Protein AF-A0A7C4C4J5-F1 (afdb_monomer_lite)

pLDDT: mean 82.48, std 12.91, range [43.03, 94.88]

Seco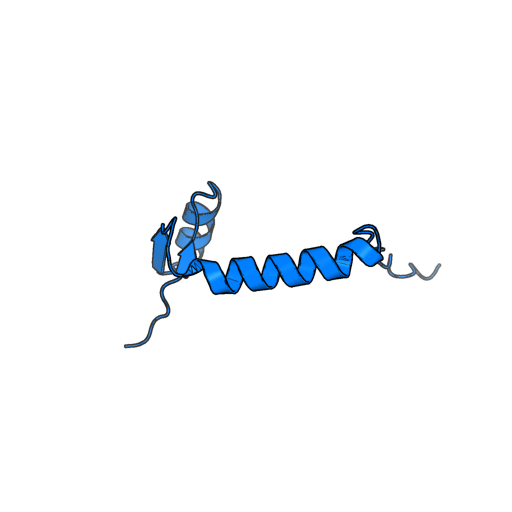ndary structure (DSSP, 8-state):
--PPPEEE-S-TTHHHHHHHTT--EEE--SSTTHHHHHHHHHHHHHHHTTTT-----------

Structure (mmCIF, N/CA/C/O backbone):
data_AF-A0A7C4C4J5-F1
#
_entry.id   AF-A0A7C4C4J5-F1
#
loop_
_atom_site.group_PDB
_atom_site.id
_atom_site.type_symbol
_atom_site.label_atom_id
_atom_site.label_alt_id
_atom_site.label_comp_id
_atom_site.label_asym_id
_atom_site.label_entity_id
_atom_site.label_seq_id
_atom_site.pdbx_PDB_ins_code
_atom_site.Cartn_x
_atom_site.Cartn_y
_atom_site.Cartn_z
_atom_site.occupancy
_atom_site.B_iso_or_equiv
_atom_site.auth_seq_id
_atom_site.auth_comp_id
_atom_site.auth_asym_id
_atom_site.auth_atom_id
_atom_site.pdbx_PDB_model_num
ATOM 1 N N . MET A 1 1 ? -24.234 6.117 10.613 1.00 49.38 1 MET A N 1
ATOM 2 C CA . MET A 1 1 ? -23.938 4.669 10.501 1.00 49.38 1 MET A CA 1
ATOM 3 C C . MET A 1 1 ? -23.541 4.421 9.047 1.00 49.38 1 MET A C 1
ATOM 5 O O . MET A 1 1 ? -24.183 5.036 8.211 1.00 49.38 1 MET A O 1
ATOM 9 N N . ASN A 1 2 ? -22.477 3.653 8.764 1.00 74.31 2 ASN A N 1
ATOM 10 C CA . ASN A 1 2 ? -21.715 3.550 7.486 1.00 74.31 2 ASN A CA 1
ATOM 11 C C . ASN A 1 2 ? -20.348 4.259 7.483 1.00 74.31 2 ASN A C 1
ATOM 13 O O . ASN A 1 2 ? -20.007 4.951 6.526 1.00 74.31 2 ASN A O 1
ATOM 17 N N . LYS A 1 3 ? -19.539 4.088 8.535 1.00 76.94 3 LYS A N 1
ATOM 18 C CA . LYS A 1 3 ? -18.104 4.373 8.404 1.00 76.94 3 LYS A CA 1
ATOM 19 C C . LYS A 1 3 ? -17.420 3.146 7.788 1.00 76.94 3 LYS A C 1
ATOM 21 O O . LYS A 1 3 ? -17.651 2.043 8.281 1.00 76.94 3 LYS A O 1
ATOM 26 N N . PRO A 1 4 ? -16.651 3.301 6.699 1.00 84.25 4 PRO A N 1
ATOM 27 C CA . PRO A 1 4 ? -15.920 2.187 6.115 1.00 84.25 4 PRO A CA 1
ATOM 28 C C . PRO A 1 4 ? -14.795 1.752 7.059 1.00 84.25 4 PRO A C 1
ATOM 30 O O . PRO A 1 4 ? -14.073 2.592 7.590 1.00 84.25 4 PRO A O 1
ATOM 33 N N . ILE A 1 5 ? -14.637 0.441 7.236 1.00 89.31 5 ILE A N 1
ATOM 34 C CA . ILE A 1 5 ? -13.508 -0.148 7.961 1.00 89.31 5 ILE A CA 1
ATOM 35 C C . ILE A 1 5 ? -12.394 -0.422 6.956 1.00 89.31 5 ILE A C 1
ATOM 37 O O . ILE A 1 5 ? -12.622 -1.056 5.922 1.00 89.31 5 ILE A O 1
ATOM 41 N N . ILE A 1 6 ? -11.184 0.040 7.259 1.00 89.62 6 ILE A N 1
ATOM 42 C CA . ILE A 1 6 ? -10.017 -0.191 6.410 1.00 89.62 6 ILE A CA 1
ATOM 43 C C . ILE A 1 6 ? -9.402 -1.545 6.759 1.00 89.62 6 ILE A C 1
ATOM 45 O O . ILE A 1 6 ? -9.059 -1.821 7.906 1.00 89.62 6 ILE A O 1
ATOM 49 N N . LEU A 1 7 ? -9.241 -2.401 5.757 1.00 88.94 7 LEU A N 1
ATOM 50 C CA . LEU A 1 7 ? -8.586 -3.696 5.915 1.00 88.94 7 LEU A CA 1
ATOM 51 C C . LEU A 1 7 ? -7.117 -3.564 5.526 1.00 88.94 7 LEU A C 1
ATOM 53 O O . LEU A 1 7 ? -6.814 -3.173 4.398 1.00 88.94 7 LEU A O 1
ATOM 57 N N . VAL A 1 8 ? -6.215 -3.893 6.450 1.00 87.9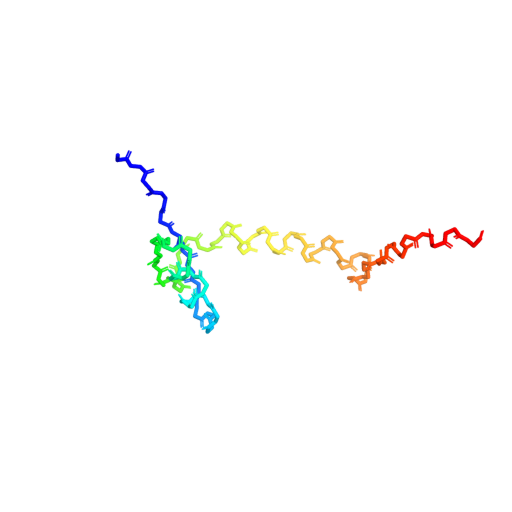4 8 VAL A N 1
ATOM 58 C CA . VAL A 1 8 ? -4.765 -3.784 6.232 1.00 87.94 8 VAL A CA 1
ATOM 59 C C . VAL A 1 8 ? -4.020 -5.066 6.585 1.00 87.94 8 VAL A C 1
ATOM 61 O O . VAL A 1 8 ? -4.422 -5.837 7.457 1.00 87.94 8 VAL A O 1
ATOM 64 N N . ASP A 1 9 ? -2.894 -5.273 5.907 1.00 84.31 9 ASP A N 1
ATOM 65 C CA . ASP A 1 9 ? -1.947 -6.352 6.199 1.00 84.31 9 ASP A CA 1
ATOM 66 C C . ASP A 1 9 ? -0.974 -5.956 7.340 1.00 84.31 9 ASP A C 1
ATOM 68 O O . ASP A 1 9 ? -1.118 -4.890 7.938 1.00 84.31 9 ASP A O 1
ATOM 72 N N . LYS A 1 10 ? 0.023 -6.791 7.668 1.00 83.75 10 LYS A N 1
ATOM 73 C CA . LYS A 1 10 ? 1.024 -6.593 8.743 1.00 83.75 10 LYS A CA 1
ATOM 74 C C . LYS A 1 10 ? 2.067 -5.509 8.447 1.00 83.75 10 LYS A C 1
ATOM 76 O O . LYS A 1 10 ? 3.127 -5.500 9.068 1.00 83.75 10 LYS A O 1
ATOM 81 N N . GLY A 1 11 ? 1.812 -4.614 7.493 1.00 86.56 11 GLY A N 1
ATOM 82 C CA . GLY A 1 11 ? 2.741 -3.532 7.172 1.00 86.56 11 GLY A CA 1
ATOM 83 C C . GLY A 1 11 ? 2.991 -2.665 8.415 1.00 86.56 11 GLY A C 1
ATOM 84 O O . GLY A 1 11 ? 2.026 -2.130 8.964 1.00 86.56 11 GLY A O 1
ATOM 85 N N . PRO A 1 12 ? 4.246 -2.506 8.873 1.00 90.38 12 PRO A N 1
ATOM 86 C CA . PRO A 1 12 ? 4.548 -1.852 10.149 1.00 90.38 12 PRO A CA 1
ATOM 87 C C . PRO A 1 12 ? 4.173 -0.364 10.173 1.00 90.38 12 PRO A C 1
ATOM 89 O O . PRO A 1 12 ? 3.967 0.198 11.240 1.00 90.38 12 PRO A O 1
ATOM 92 N N . TRP A 1 13 ? 4.036 0.261 9.003 1.00 91.94 13 TRP A N 1
ATOM 93 C CA . TRP A 1 13 ? 3.658 1.668 8.848 1.00 91.94 13 TRP A CA 1
ATOM 94 C C . TRP A 1 13 ? 2.145 1.929 8.923 1.00 91.94 13 TRP A C 1
ATOM 96 O O . TRP A 1 13 ? 1.734 3.074 9.099 1.00 91.94 13 TRP A O 1
ATOM 106 N N . TYR A 1 14 ? 1.291 0.909 8.760 1.00 90.25 14 TYR A N 1
ATOM 107 C CA . TYR A 1 14 ? -0.161 1.122 8.719 1.00 90.25 14 TYR A CA 1
ATOM 108 C C . TYR A 1 14 ? -0.739 1.670 10.030 1.00 90.25 14 TYR A C 1
ATOM 110 O O . TYR A 1 14 ? -1.515 2.622 9.949 1.00 90.25 14 TYR A O 1
ATOM 118 N N . PRO A 1 15 ? -0.394 1.136 11.220 1.00 91.12 15 PRO A N 1
ATOM 119 C CA . PRO A 1 15 ? -0.998 1.597 12.468 1.00 91.12 15 PRO A CA 1
ATOM 120 C C . PRO A 1 15 ? -0.761 3.087 12.731 1.00 91.12 15 PRO A C 1
ATOM 122 O O . PRO A 1 15 ? -1.706 3.800 13.048 1.00 91.12 15 PRO A O 1
ATOM 125 N N . GLU A 1 16 ? 0.471 3.563 12.536 1.00 92.56 16 GLU A N 1
ATOM 126 C CA . GLU A 1 16 ? 0.841 4.963 12.773 1.00 92.56 16 GLU A CA 1
ATOM 127 C C . GLU A 1 16 ? 0.066 5.916 11.850 1.00 92.56 16 GLU A C 1
ATOM 129 O O . GLU A 1 16 ? -0.564 6.867 12.314 1.00 92.56 16 GLU A O 1
ATOM 134 N N . ALA A 1 17 ? 0.032 5.625 10.546 1.00 93.31 17 ALA A N 1
ATOM 135 C CA . ALA A 1 17 ? -0.665 6.462 9.572 1.00 93.31 17 ALA A CA 1
ATOM 136 C C . ALA A 1 17 ? -2.188 6.480 9.789 1.00 93.31 17 ALA A C 1
ATOM 138 O O . ALA A 1 17 ? -2.826 7.527 9.681 1.00 93.31 17 ALA A O 1
ATOM 139 N N . LEU A 1 18 ? -2.788 5.328 10.099 1.00 93.19 18 LEU A N 1
ATOM 140 C CA . LEU A 1 18 ? -4.236 5.214 10.292 1.00 93.19 18 LEU A CA 1
ATOM 141 C C . LEU A 1 18 ? -4.686 5.867 11.598 1.00 93.19 18 LEU A C 1
ATOM 143 O O . LEU A 1 18 ? -5.733 6.515 11.623 1.00 93.19 18 LEU A O 1
ATOM 147 N N . GLN A 1 19 ? -3.867 5.763 12.646 1.00 92.75 19 GLN A N 1
ATOM 148 C CA . GLN A 1 19 ? -4.095 6.460 13.905 1.00 92.75 19 GLN 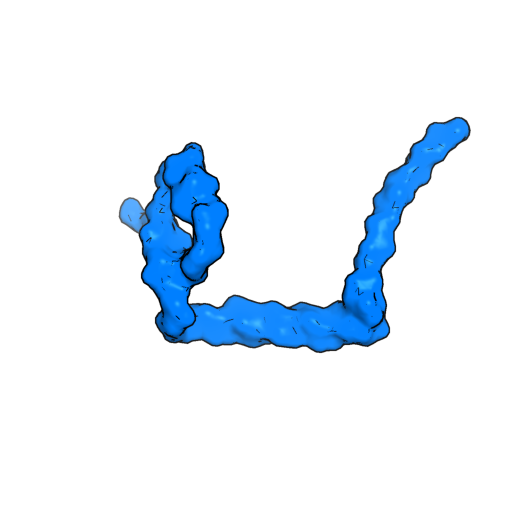A CA 1
ATOM 149 C C . GLN A 1 19 ? -4.004 7.978 13.727 1.00 92.75 19 GLN A C 1
ATOM 151 O O . GLN A 1 19 ? -4.896 8.688 14.188 1.00 92.75 19 GLN A O 1
ATOM 156 N N . ALA A 1 20 ? -2.989 8.475 13.009 1.00 94.88 20 ALA A N 1
ATOM 157 C CA . ALA A 1 20 ? -2.842 9.901 12.711 1.00 94.88 20 ALA A CA 1
ATOM 158 C C . ALA A 1 20 ? -4.040 10.474 11.930 1.00 94.88 20 ALA A C 1
ATOM 160 O O . ALA A 1 20 ? -4.391 11.640 12.092 1.00 94.88 20 ALA A O 1
ATOM 161 N N . LEU A 1 21 ? -4.694 9.646 11.109 1.00 91.81 21 LEU A N 1
ATOM 162 C CA . LEU A 1 21 ? -5.881 10.014 10.335 1.00 91.81 21 LEU A CA 1
ATOM 163 C C . LEU A 1 21 ? -7.209 9.759 11.073 1.00 91.81 21 LEU A C 1
ATOM 165 O O . LEU A 1 21 ? -8.266 10.093 10.539 1.00 91.81 21 LEU A O 1
ATOM 169 N N . GLY A 1 22 ? -7.184 9.166 12.273 1.00 92.19 22 GLY A N 1
ATOM 170 C CA . GLY A 1 22 ? -8.389 8.838 13.044 1.00 92.19 22 GLY A CA 1
ATOM 171 C C . GLY A 1 22 ? -9.323 7.845 12.340 1.00 92.19 22 GLY A C 1
ATOM 172 O O . GLY A 1 22 ? -10.541 7.906 12.516 1.00 92.19 22 GLY A O 1
ATOM 173 N N . LEU A 1 23 ? -8.768 6.971 11.498 1.00 91.69 23 LEU A N 1
ATOM 174 C CA . LEU A 1 23 ? -9.528 5.987 10.729 1.00 91.69 23 LEU A CA 1
ATOM 175 C C . LEU A 1 23 ? -9.705 4.706 11.544 1.00 91.69 23 LEU A C 1
ATOM 177 O O . LEU A 1 23 ? -8.887 4.394 12.397 1.00 91.69 23 LEU A O 1
ATOM 181 N N . GLU A 1 24 ? -10.764 3.947 11.277 1.00 92.38 24 GLU A N 1
ATOM 182 C CA . GLU A 1 24 ? -10.949 2.616 11.861 1.00 92.38 24 GLU A CA 1
ATOM 183 C C . GLU A 1 24 ? -10.337 1.567 10.927 1.00 92.38 24 GLU A C 1
ATOM 185 O O . GLU A 1 24 ? -10.603 1.566 9.719 1.00 92.38 24 GLU A O 1
ATOM 190 N N . TRP A 1 25 ? -9.520 0.664 11.472 1.00 91.31 25 TRP A N 1
ATOM 191 C CA . TRP A 1 25 ? -8.884 -0.392 10.689 1.00 91.31 25 TRP A CA 1
ATOM 192 C C . TRP A 1 25 ? -8.865 -1.738 11.399 1.00 91.31 25 TRP A C 1
ATOM 194 O O . TRP A 1 25 ? -8.883 -1.828 12.625 1.00 91.31 25 TRP A O 1
ATOM 204 N N . VAL A 1 26 ? -8.791 -2.798 10.598 1.00 90.56 26 VAL A N 1
ATOM 205 C CA . VAL A 1 26 ? -8.652 -4.176 11.065 1.00 90.56 26 VAL A CA 1
ATOM 206 C C . VAL A 1 26 ? -7.485 -4.825 10.342 1.00 90.56 26 VAL A C 1
ATOM 208 O O . VAL A 1 26 ? -7.372 -4.772 9.115 1.00 90.56 26 VAL A O 1
ATOM 211 N N . HIS A 1 27 ? -6.627 -5.477 11.122 1.00 87.19 27 HIS A N 1
ATOM 212 C CA . HIS A 1 27 ? -5.575 -6.310 10.576 1.00 87.19 27 HIS A CA 1
ATOM 213 C C . HIS A 1 27 ? -6.157 -7.655 10.108 1.00 87.19 27 HIS A C 1
ATOM 215 O O . HIS A 1 27 ? -6.677 -8.422 10.922 1.00 87.19 27 HIS A O 1
ATOM 221 N N . ARG A 1 28 ? -6.084 -7.952 8.804 1.00 80.69 28 ARG A N 1
ATOM 222 C CA . ARG A 1 28 ? -6.613 -9.200 8.230 1.00 80.69 28 ARG A CA 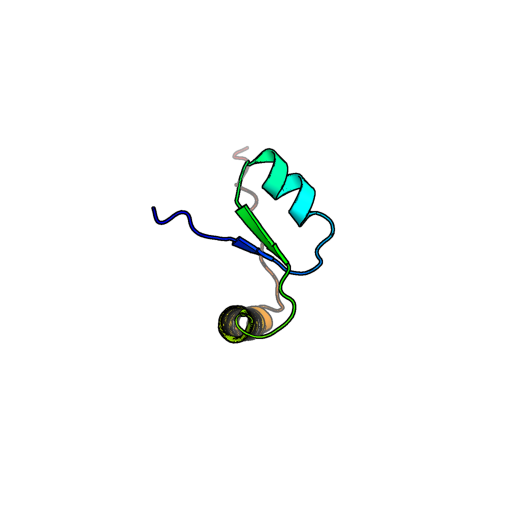1
ATOM 223 C C . ARG A 1 28 ? -5.639 -9.779 7.210 1.00 80.69 28 ARG A C 1
ATOM 225 O O . ARG A 1 28 ? -5.292 -9.122 6.238 1.00 80.69 28 ARG A O 1
ATOM 232 N N . ILE A 1 29 ? -5.232 -11.026 7.429 1.00 67.94 29 ILE A N 1
ATOM 233 C CA . ILE A 1 29 ? -4.172 -11.685 6.647 1.00 67.94 29 ILE A CA 1
ATOM 234 C C . ILE A 1 29 ? -4.761 -12.543 5.509 1.00 67.94 29 ILE A C 1
ATOM 236 O O . ILE A 1 29 ? -4.117 -12.740 4.486 1.00 67.94 29 ILE A O 1
ATOM 240 N N . PHE A 1 30 ? -5.999 -13.037 5.649 1.00 63.69 30 PHE A N 1
ATOM 241 C CA . PHE A 1 30 ? -6.602 -13.987 4.704 1.00 63.69 30 PHE A CA 1
ATOM 242 C C . PHE A 1 30 ? -8.095 -13.713 4.452 1.00 63.69 30 PHE A C 1
ATOM 244 O O . PHE A 1 30 ? -8.811 -13.259 5.345 1.00 63.69 30 PHE A O 1
ATOM 251 N N . GLY A 1 31 ? -8.564 -14.008 3.231 1.00 67.19 31 GLY A N 1
ATOM 252 C CA . GLY A 1 31 ? -9.983 -13.984 2.840 1.00 67.19 31 GLY A CA 1
ATOM 253 C C . GLY A 1 31 ? -10.316 -12.962 1.746 1.00 67.19 31 GLY A C 1
ATOM 254 O O . GLY A 1 31 ? -10.365 -13.290 0.563 1.00 67.19 31 GLY A O 1
ATOM 255 N N . GLU A 1 32 ? -10.543 -11.707 2.131 1.00 63.97 32 GLU A N 1
ATOM 256 C CA . GLU A 1 32 ? -11.061 -10.647 1.239 1.00 63.97 32 GLU A CA 1
ATOM 257 C C . GLU A 1 32 ? -10.009 -10.041 0.292 1.00 63.97 32 GLU A C 1
ATOM 259 O O . GLU A 1 32 ? -10.349 -9.332 -0.658 1.00 63.97 32 GLU A O 1
ATOM 264 N N . GLY A 1 33 ? -8.730 -10.376 0.492 1.00 61.88 33 GLY A N 1
ATOM 265 C CA . GLY A 1 33 ? -7.611 -9.908 -0.330 1.00 61.88 33 GLY A CA 1
ATOM 266 C C . GLY A 1 33 ? -7.616 -10.421 -1.773 1.00 61.88 33 GLY A C 1
ATOM 267 O O . GLY A 1 33 ? -6.945 -9.834 -2.616 1.00 61.88 33 GLY A O 1
ATOM 268 N N . ASN A 1 34 ? -8.410 -11.446 -2.106 1.00 72.56 34 ASN A N 1
ATOM 269 C CA . ASN A 1 34 ? -8.401 -12.071 -3.435 1.00 72.56 34 ASN A CA 1
ATOM 270 C C . ASN A 1 34 ? -8.679 -11.064 -4.573 1.00 72.56 34 ASN A C 1
ATOM 272 O O . ASN A 1 34 ? -8.073 -11.130 -5.642 1.00 72.56 34 ASN A O 1
ATOM 276 N N . ARG A 1 35 ? -9.555 -10.070 -4.358 1.00 82.19 35 ARG A N 1
ATOM 277 C CA . ARG A 1 35 ? -9.826 -9.043 -5.384 1.00 82.19 35 ARG A CA 1
ATOM 278 C C . ARG A 1 35 ? -8.642 -8.088 -5.566 1.00 82.19 35 ARG A C 1
ATOM 280 O O . ARG A 1 35 ? -8.295 -7.775 -6.705 1.00 82.19 35 ARG A O 1
ATOM 287 N N . ILE A 1 36 ? -8.021 -7.664 -4.467 1.00 85.06 36 ILE A N 1
ATOM 288 C CA . ILE A 1 36 ? -6.846 -6.783 -4.473 1.00 85.06 36 ILE A CA 1
ATOM 289 C C . ILE A 1 36 ? -5.648 -7.507 -5.093 1.00 85.06 36 ILE A C 1
ATOM 291 O O . ILE A 1 36 ? -5.015 -6.986 -6.008 1.00 85.06 36 ILE A O 1
ATOM 295 N N . GLU A 1 37 ? -5.395 -8.749 -4.690 1.00 86.00 37 GLU A N 1
ATOM 296 C CA . GLU A 1 37 ? -4.328 -9.581 -5.240 1.00 86.00 37 GLU A CA 1
ATOM 297 C C . GLU A 1 37 ? -4.538 -9.864 -6.733 1.00 86.00 37 GLU A C 1
ATOM 299 O O . GLU A 1 37 ? -3.619 -9.694 -7.536 1.00 86.00 37 GLU A O 1
ATOM 304 N N . ARG A 1 38 ? -5.765 -1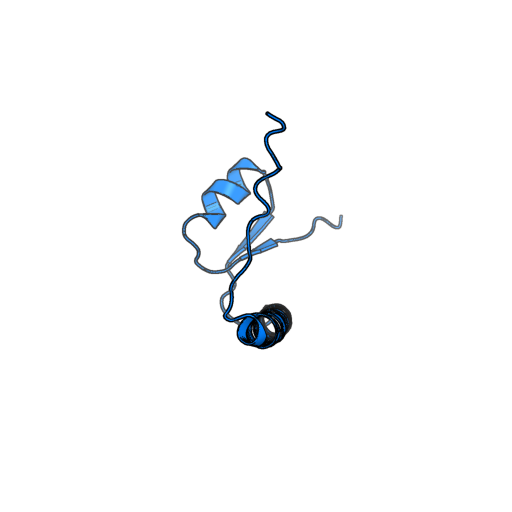0.205 -7.157 1.00 89.69 38 ARG A N 1
ATOM 305 C CA . ARG A 1 38 ? -6.100 -10.392 -8.578 1.00 89.69 38 ARG A CA 1
ATOM 306 C C . ARG A 1 38 ? -5.876 -9.119 -9.393 1.00 89.69 38 ARG A C 1
ATOM 308 O O . ARG A 1 38 ? -5.407 -9.198 -10.535 1.00 89.69 38 ARG A O 1
ATOM 315 N N . TRP A 1 39 ? -6.203 -7.961 -8.828 1.00 90.88 39 TRP A N 1
ATOM 316 C CA . TRP A 1 39 ? -5.946 -6.677 -9.466 1.00 90.88 39 TRP A CA 1
ATOM 317 C C . TRP A 1 39 ? -4.442 -6.412 -9.600 1.00 90.88 39 TRP A C 1
ATOM 319 O O . TRP A 1 39 ? -3.971 -6.171 -10.713 1.00 90.88 39 TRP A O 1
ATOM 329 N N . PHE A 1 40 ? -3.664 -6.579 -8.525 1.00 90.56 40 PHE A N 1
ATOM 330 C CA . PHE A 1 40 ? -2.206 -6.437 -8.569 1.00 90.56 40 PHE A CA 1
ATOM 331 C C . PHE A 1 40 ? -1.541 -7.434 -9.518 1.00 90.56 40 PHE A C 1
ATOM 333 O O . PHE A 1 40 ? -0.614 -7.065 -10.233 1.00 90.56 40 PHE A O 1
ATOM 340 N N . ARG A 1 41 ? -2.026 -8.677 -9.594 1.00 92.69 41 ARG A N 1
ATOM 341 C CA . ARG A 1 41 ? -1.567 -9.667 -10.578 1.00 92.69 41 ARG A CA 1
ATOM 342 C C . ARG A 1 41 ? -1.753 -9.156 -12.004 1.00 92.69 41 ARG A C 1
ATOM 344 O O . ARG A 1 41 ? -0.830 -9.233 -12.811 1.00 92.69 41 ARG A O 1
ATOM 351 N N . THR A 1 42 ? -2.929 -8.608 -12.301 1.00 94.19 42 THR A N 1
ATOM 352 C CA . THR A 1 42 ? -3.238 -8.044 -13.623 1.00 94.19 42 THR A CA 1
ATOM 353 C C . THR A 1 42 ? -2.351 -6.839 -13.929 1.00 94.19 42 THR A C 1
ATOM 355 O O . THR A 1 42 ? -1.813 -6.738 -15.029 1.00 94.19 42 THR A O 1
ATOM 358 N N . MET A 1 43 ? -2.152 -5.948 -12.954 1.00 93.62 43 MET A N 1
ATOM 359 C CA . MET A 1 43 ? -1.255 -4.802 -13.090 1.00 93.62 43 MET A CA 1
ATOM 360 C C . MET A 1 43 ? 0.179 -5.253 -13.383 1.00 93.62 43 MET A C 1
ATOM 362 O O . MET A 1 43 ? 0.724 -4.869 -14.410 1.00 93.62 43 MET A O 1
ATOM 366 N N . LYS A 1 44 ? 0.756 -6.122 -12.543 1.00 92.38 44 LYS A N 1
ATOM 367 C CA . LYS A 1 44 ? 2.124 -6.639 -12.707 1.00 92.38 44 LYS A CA 1
ATOM 368 C C . LYS A 1 44 ? 2.330 -7.307 -14.068 1.00 92.38 44 LYS A C 1
ATOM 370 O O 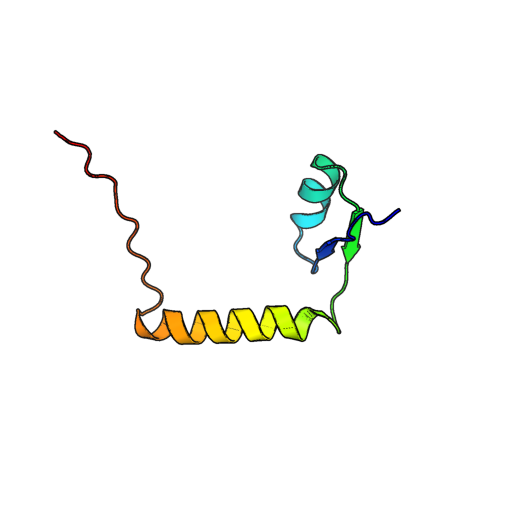. LYS A 1 44 ? 3.372 -7.130 -14.691 1.00 92.38 44 LYS A O 1
ATOM 375 N N . ALA A 1 45 ? 1.338 -8.059 -14.551 1.00 94.50 45 ALA A N 1
ATOM 376 C CA . ALA A 1 45 ? 1.397 -8.674 -15.876 1.00 94.50 45 ALA A CA 1
ATOM 377 C C . ALA A 1 45 ? 1.475 -7.620 -16.992 1.00 94.50 45 ALA A C 1
ATOM 379 O O . ALA A 1 45 ? 2.305 -7.733 -17.889 1.00 94.50 45 ALA A O 1
ATOM 380 N N . ARG A 1 46 ? 0.661 -6.560 -16.908 1.00 92.69 46 ARG A N 1
ATOM 381 C CA . ARG A 1 46 ? 0.664 -5.467 -17.890 1.00 92.69 46 ARG A CA 1
ATOM 382 C C . ARG A 1 46 ? 1.966 -4.673 -17.864 1.00 92.69 46 ARG A C 1
ATOM 384 O O . ARG A 1 46 ? 2.511 -4.372 -18.918 1.00 92.69 46 ARG A O 1
ATOM 391 N N . THR A 1 47 ? 2.489 -4.362 -16.681 1.00 94.25 47 THR A N 1
ATOM 392 C CA . THR A 1 47 ? 3.715 -3.562 -16.534 1.00 94.25 47 THR A CA 1
ATOM 393 C C . THR A 1 47 ? 4.963 -4.331 -16.949 1.00 94.25 47 THR A C 1
ATOM 395 O O . THR A 1 47 ? 5.916 -3.727 -17.438 1.00 94.25 47 THR A O 1
ATOM 398 N N . LYS A 1 48 ? 4.945 -5.666 -16.846 1.00 93.50 48 LYS A N 1
ATOM 399 C CA . LYS A 1 48 ? 6.035 -6.530 -17.315 1.00 93.50 48 LYS A CA 1
ATOM 400 C C . LYS A 1 48 ? 6.333 -6.347 -18.807 1.00 93.50 48 LYS A C 1
ATOM 402 O O . LYS A 1 48 ? 7.500 -6.393 -19.180 1.00 93.50 48 LYS A O 1
ATOM 407 N N . HIS A 1 49 ? 5.323 -6.081 -19.640 1.00 89.69 49 HIS A N 1
ATOM 408 C CA . HIS A 1 49 ? 5.525 -5.778 -21.067 1.00 89.69 49 HIS A CA 1
ATOM 409 C C . HIS A 1 49 ? 6.339 -4.501 -21.302 1.00 89.69 49 HIS A C 1
ATOM 411 O O . HIS A 1 49 ? 7.003 -4.373 -22.323 1.00 89.69 49 HIS A O 1
ATOM 417 N N . PHE A 1 50 ? 6.327 -3.585 -20.336 1.00 90.12 50 PHE A N 1
ATOM 418 C CA . PHE A 1 50 ? 7.116 -2.358 -20.342 1.00 90.12 50 PHE A CA 1
ATOM 419 C C . PHE A 1 50 ? 8.375 -2.486 -19.477 1.00 90.12 50 PHE A C 1
ATOM 421 O O . PHE A 1 50 ? 8.914 -1.480 -19.033 1.00 90.12 50 PHE A O 1
ATOM 428 N N . PHE A 1 51 ? 8.826 -3.709 -19.173 1.00 88.94 51 PHE A N 1
ATOM 429 C CA . PHE A 1 51 ? 9.962 -3.982 -18.280 1.00 88.94 51 PHE A CA 1
ATOM 430 C C . PHE A 1 51 ? 9.815 -3.378 -16.873 1.00 88.94 51 PHE A C 1
ATOM 432 O O . PHE A 1 51 ? 10.807 -3.133 -16.194 1.00 88.94 51 PHE A O 1
ATOM 439 N N . ASN A 1 52 ? 8.578 -3.115 -16.428 1.00 86.62 52 ASN A N 1
ATOM 440 C CA . ASN A 1 52 ? 8.277 -2.307 -15.239 1.00 86.62 52 ASN A CA 1
ATOM 441 C C . ASN A 1 52 ? 8.968 -0.927 -15.244 1.00 86.62 52 ASN A C 1
ATOM 443 O O . ASN A 1 52 ? 9.167 -0.328 -14.188 1.00 86.62 52 ASN A O 1
ATOM 447 N N . ASN A 1 53 ? 9.329 -0.421 -16.425 1.00 86.06 53 ASN A N 1
ATOM 448 C CA . ASN A 1 53 ? 9.940 0.880 -16.605 1.00 86.06 53 ASN A CA 1
ATOM 449 C C . ASN A 1 53 ? 8.839 1.936 -16.711 1.00 86.06 53 ASN A C 1
ATOM 451 O O . ASN A 1 53 ? 8.112 2.010 -17.703 1.00 86.06 53 ASN A O 1
ATOM 455 N N . PHE A 1 54 ? 8.720 2.749 -15.669 1.00 80.00 54 PHE A N 1
ATOM 456 C CA . PHE A 1 54 ? 7.852 3.914 -15.646 1.00 80.00 54 PHE A CA 1
ATOM 457 C C . PHE A 1 54 ? 8.723 5.156 -15.799 1.00 80.00 54 PHE A C 1
ATOM 459 O O . PHE A 1 54 ? 9.234 5.658 -14.794 1.00 80.00 54 PHE A O 1
ATOM 466 N N . PRO A 1 55 ? 8.932 5.657 -17.032 1.00 79.06 55 PRO A N 1
ATOM 467 C CA . PRO A 1 55 ? 9.701 6.870 -17.218 1.00 79.06 55 PRO A CA 1
ATOM 468 C C . PRO A 1 55 ? 8.966 8.009 -16.515 1.00 79.06 55 PRO A C 1
ATOM 470 O O . PRO A 1 55 ? 7.887 8.436 -16.932 1.00 79.06 55 PRO A O 1
ATOM 473 N N . ILE A 1 56 ? 9.555 8.496 -15.424 1.00 76.75 56 ILE A N 1
ATOM 474 C CA . ILE A 1 56 ? 9.130 9.739 -14.799 1.00 76.75 56 ILE A CA 1
ATOM 475 C C . ILE A 1 56 ? 9.359 10.803 -15.864 1.00 76.75 56 ILE A C 1
ATOM 477 O O . ILE A 1 56 ? 10.503 11.080 -16.232 1.00 76.75 56 ILE A O 1
ATOM 481 N N . ARG A 1 57 ? 8.278 11.384 -16.397 1.00 68.75 57 ARG A N 1
ATOM 482 C CA . ARG A 1 57 ? 8.401 12.620 -17.167 1.00 68.75 57 ARG A CA 1
ATOM 483 C C . ARG A 1 57 ? 9.011 13.631 -16.204 1.00 68.75 57 ARG A C 1
ATOM 485 O O . ARG A 1 57 ? 8.303 14.171 -15.360 1.00 68.75 57 ARG A O 1
ATOM 492 N N . LYS A 1 58 ? 10.325 13.866 -16.296 1.00 62.91 58 LYS A N 1
ATOM 493 C CA . LYS A 1 58 ? 10.895 15.112 -15.791 1.00 62.91 58 LYS A CA 1
ATOM 494 C C . LYS A 1 58 ? 10.108 16.187 -16.524 1.00 62.91 58 LYS A C 1
ATOM 496 O O . LYS A 1 58 ? 10.129 16.204 -17.757 1.00 62.91 58 LYS A O 1
ATOM 501 N N . SER A 1 59 ? 9.326 16.985 -15.797 1.00 61.53 59 SER A N 1
ATOM 502 C CA . SER A 1 59 ? 8.770 18.197 -16.384 1.00 61.53 59 SER A CA 1
ATOM 503 C C . SER A 1 59 ? 9.942 18.897 -17.058 1.00 61.53 59 SER A C 1
ATOM 505 O O . SER A 1 59 ? 11.020 19.002 -16.466 1.00 61.53 59 SER A O 1
ATOM 507 N N . LEU A 1 60 ? 9.790 19.249 -18.337 1.00 60.84 60 LEU A N 1
ATOM 508 C CA . LEU A 1 60 ? 10.778 20.088 -18.994 1.00 60.84 60 LEU A CA 1
ATOM 509 C C . LEU A 1 60 ? 10.936 21.310 -18.088 1.00 60.84 60 LEU A C 1
ATOM 511 O O . LEU A 1 60 ? 10.007 22.109 -17.980 1.00 60.84 60 LEU A O 1
ATOM 515 N N . SER A 1 61 ? 12.077 21.438 -17.408 1.00 55.75 61 SER A N 1
ATOM 516 C CA . SER A 1 61 ? 12.475 22.743 -16.913 1.00 55.75 61 SER A CA 1
ATOM 517 C C . SER A 1 61 ? 12.763 23.529 -18.182 1.00 55.75 61 SER A C 1
ATOM 519 O O . SER A 1 61 ? 13.789 23.306 -18.830 1.00 55.75 61 SER A O 1
ATOM 521 N N . LEU A 1 62 ? 11.790 24.331 -18.610 1.00 52.97 62 LEU A N 1
ATOM 522 C CA . LEU A 1 62 ? 11.998 25.312 -19.660 1.00 52.97 62 LEU A CA 1
ATOM 523 C C . LEU A 1 62 ? 13.178 26.169 -19.200 1.00 52.97 62 LEU A C 1
ATOM 525 O O . LEU A 1 62 ? 13.134 26.769 -18.125 1.00 52.97 62 LEU A O 1
ATOM 529 N N . ARG A 1 63 ? 14.264 26.062 -19.960 1.00 43.03 63 ARG A N 1
ATOM 530 C CA . ARG A 1 63 ? 15.446 26.906 -19.846 1.00 43.03 63 ARG A CA 1
ATOM 531 C C . ARG A 1 63 ? 15.153 28.241 -20.505 1.00 43.03 63 ARG A C 1
ATOM 533 O O . ARG A 1 63 ? 14.415 28.217 -21.517 1.00 43.03 63 ARG A O 1
#

Radius of gyration: 17.64 Å; chains: 1; bounding box: 39×41×35 Å

Sequence (63 aa):
MNKPIILVDKGPWYPEALQALGLEWVHRIFGEGNRIERWFRTMKARTKHFFNNFPIRKSLSLR

Foldseek 3Di:
DDQDEAEDEPDVCVVVVCVVVVHHYDHDDDDPCPVVVVVVVVVVVVCVVVVVDDPDPPPPPPD